Protein AF-A0A837HW39-F1 (afdb_monomer_lite)

Secondary structure (DSSP, 8-state):
-----THHHHHHHHHHHHHHHHHHHHHHHHHHHHTT---------EEEEEEEES--EEEETTEEEEESSEEEEEEPSEEEEEEEEETTEEEEEEEEE-TTSEEEEEEE--SSGGG-EEEEEE--TT--S-----SSTT--EEETTEEEE-PPP--HHHHHHHHHHHHHHHHTTS--

Structure (mmCIF, N/CA/C/O backbone):
data_AF-A0A837HW39-F1
#
_entry.id   AF-A0A837HW39-F1
#
loop_
_atom_site.group_PDB
_atom_site.id
_atom_site.type_symbol
_atom_site.label_atom_id
_atom_site.label_alt_id
_atom_site.label_comp_id
_atom_site.label_asym_id
_atom_site.label_entity_id
_atom_site.label_seq_id
_atom_site.pdbx_PDB_ins_code
_atom_site.Cartn_x
_atom_site.Cartn_y
_atom_site.Cartn_z
_atom_site.occupancy
_atom_site.B_iso_or_equiv
_atom_site.auth_seq_id
_atom_site.auth_comp_id
_atom_site.auth_asym_id
_atom_site.auth_atom_id
_atom_site.pdbx_PDB_model_num
ATOM 1 N N . MET A 1 1 ? -41.080 11.885 89.107 1.00 46.69 1 MET A N 1
ATOM 2 C CA . MET A 1 1 ? -41.143 12.396 87.718 1.00 46.69 1 MET A CA 1
ATOM 3 C C . MET A 1 1 ? -39.753 12.302 87.097 1.00 46.69 1 MET A C 1
ATOM 5 O O . MET A 1 1 ? -38.863 12.942 87.641 1.00 46.69 1 MET A O 1
ATOM 9 N N . PRO A 1 2 ? -39.506 11.510 86.036 1.00 55.28 2 PRO A N 1
ATOM 10 C CA . PRO A 1 2 ? -38.201 11.504 85.386 1.00 55.28 2 PRO A CA 1
ATOM 11 C C . PRO A 1 2 ? -38.167 12.508 84.225 1.00 55.28 2 PRO A C 1
ATOM 13 O O . PRO A 1 2 ? -39.013 12.494 83.332 1.00 55.28 2 PRO A O 1
ATOM 16 N N . HIS A 1 3 ? -37.167 13.385 84.254 1.00 55.66 3 HIS A N 1
ATOM 17 C CA . HIS A 1 3 ? -36.914 14.413 83.251 1.00 55.66 3 HIS A CA 1
ATOM 18 C C . HIS A 1 3 ? -36.130 13.789 82.082 1.00 55.66 3 HIS A C 1
ATOM 20 O O . HIS A 1 3 ? -34.946 13.480 82.215 1.00 55.66 3 HIS A O 1
ATOM 26 N N . ARG A 1 4 ? -36.786 13.546 80.938 1.00 57.34 4 ARG A N 1
ATOM 27 C CA . ARG A 1 4 ? -36.148 12.937 79.756 1.00 57.34 4 ARG A CA 1
ATOM 28 C C . ARG A 1 4 ? -35.450 14.024 78.934 1.00 57.34 4 ARG A C 1
ATOM 30 O O . ARG A 1 4 ? -36.079 14.966 78.462 1.00 57.34 4 ARG A O 1
ATOM 37 N N . THR A 1 5 ? -34.131 13.915 78.839 1.00 57.00 5 THR A N 1
ATOM 38 C CA . THR A 1 5 ? -33.213 14.950 78.357 1.00 57.00 5 THR A CA 1
ATOM 39 C C . THR A 1 5 ? -33.240 15.111 76.831 1.00 57.00 5 THR A C 1
ATOM 41 O O . THR A 1 5 ? -33.385 14.163 76.063 1.00 57.00 5 THR A O 1
ATOM 44 N N . THR A 1 6 ? -33.068 16.353 76.380 1.00 58.19 6 THR A N 1
ATOM 45 C CA . THR A 1 6 ? -33.101 16.838 74.987 1.00 58.19 6 THR A CA 1
ATOM 46 C C . THR A 1 6 ? -31.955 16.334 74.090 1.00 58.19 6 THR A C 1
ATOM 48 O O . THR A 1 6 ? -31.922 16.641 72.897 1.00 58.19 6 THR A O 1
ATOM 51 N N . ASN A 1 7 ? -31.030 15.532 74.626 1.00 59.78 7 ASN A N 1
ATOM 52 C CA . ASN A 1 7 ? -29.806 15.106 73.939 1.00 59.78 7 ASN A CA 1
ATOM 53 C 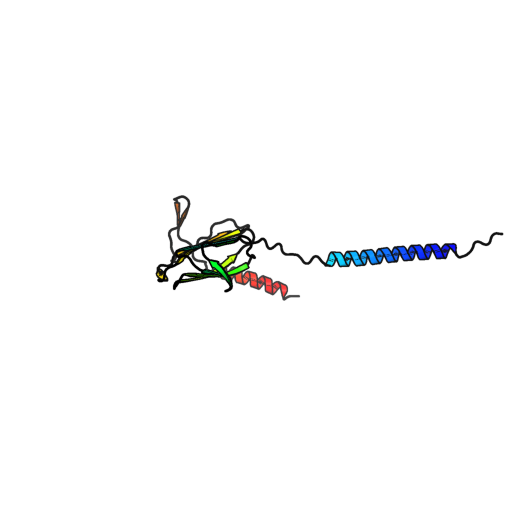C . ASN A 1 7 ? -30.013 13.952 72.939 1.00 59.78 7 ASN A C 1
ATOM 55 O O . ASN A 1 7 ? -29.308 13.893 71.930 1.00 59.78 7 ASN A O 1
ATOM 59 N N . ASP A 1 8 ? -31.022 13.100 73.142 1.00 58.38 8 ASP A N 1
ATOM 60 C CA . ASP A 1 8 ? -31.256 11.905 72.309 1.00 58.38 8 ASP A CA 1
ATOM 61 C C . ASP A 1 8 ? -31.679 12.251 70.865 1.00 58.38 8 ASP A C 1
ATOM 63 O O . ASP A 1 8 ? -31.252 11.639 69.882 1.00 58.38 8 ASP A O 1
ATOM 67 N N . LYS A 1 9 ? -32.466 13.323 70.695 1.00 56.50 9 LYS A N 1
ATOM 68 C CA . LYS A 1 9 ? -32.914 13.773 69.366 1.00 56.50 9 LYS A CA 1
ATOM 69 C C . LYS A 1 9 ? -31.771 14.387 68.548 1.00 56.50 9 LYS A C 1
ATOM 71 O O . LYS A 1 9 ? -31.746 14.244 67.331 1.00 56.50 9 LYS A O 1
ATOM 76 N N . ARG A 1 10 ? -30.794 15.034 69.197 1.00 57.66 10 ARG A N 1
ATOM 77 C CA . ARG A 1 10 ? -29.674 15.718 68.522 1.00 57.66 10 ARG A CA 1
ATOM 78 C C . ARG A 1 10 ? -28.645 14.738 67.947 1.00 57.66 10 ARG A C 1
ATOM 80 O O . ARG A 1 10 ? -28.062 15.020 66.898 1.00 57.66 10 ARG A O 1
ATOM 87 N N . LEU A 1 11 ? -28.446 13.591 68.601 1.00 60.75 11 LEU A N 1
ATOM 88 C CA . LEU A 1 11 ? -27.532 12.532 68.150 1.00 60.75 11 LEU A CA 1
ATOM 89 C C . LEU A 1 11 ? -28.043 11.836 66.878 1.00 60.75 11 LEU A C 1
ATOM 91 O O . LEU A 1 11 ? -27.278 11.625 65.935 1.00 60.75 11 LEU A O 1
ATOM 95 N N . THR A 1 12 ? -29.348 11.568 66.791 1.00 59.25 12 THR A N 1
ATOM 96 C CA . THR A 1 12 ? -29.941 10.904 65.616 1.00 59.25 12 THR A CA 1
ATOM 97 C C . THR A 1 12 ? -30.005 11.810 64.379 1.00 59.25 12 THR A C 1
ATOM 99 O O . THR A 1 12 ? -29.785 11.334 63.264 1.00 59.25 12 THR A O 1
ATOM 102 N N . THR A 1 13 ? -30.219 13.121 64.545 1.00 66.50 13 THR A N 1
ATOM 103 C CA . THR A 1 13 ? -30.222 14.094 63.433 1.00 66.50 13 THR A CA 1
ATOM 104 C C . THR A 1 13 ? -28.834 14.268 62.813 1.00 66.50 13 THR A C 1
ATOM 106 O O . THR A 1 13 ? -28.709 14.285 61.589 1.00 66.50 13 THR A O 1
ATOM 109 N N . LYS A 1 14 ? -27.771 14.313 63.634 1.00 71.50 14 LYS A N 1
ATOM 110 C CA . LYS A 1 14 ? -26.383 14.364 63.139 1.00 71.50 14 LYS A CA 1
ATOM 111 C C . LYS A 1 14 ? -25.992 13.092 62.380 1.00 71.50 14 LYS A C 1
ATOM 113 O O . LYS A 1 14 ? -25.364 13.185 61.330 1.00 71.50 14 LYS A O 1
ATOM 118 N N . ALA A 1 15 ? -26.410 11.920 62.861 1.00 72.69 15 ALA A N 1
ATOM 119 C CA . ALA A 1 15 ? -26.146 10.649 62.186 1.00 72.69 15 ALA A CA 1
ATOM 120 C C . ALA A 1 15 ? -26.881 10.527 60.836 1.00 72.69 15 ALA A C 1
ATOM 122 O O . ALA A 1 15 ? -26.318 10.004 59.874 1.00 72.69 15 ALA A O 1
ATOM 123 N N . LYS A 1 16 ? -28.116 11.039 60.730 1.00 75.19 16 LYS A N 1
ATOM 124 C CA . LYS A 1 16 ? -28.863 11.096 59.458 1.00 75.19 16 LYS A CA 1
ATOM 125 C C . LYS A 1 16 ? -28.224 12.066 58.458 1.00 75.19 16 LYS A C 1
ATOM 127 O O . LYS A 1 16 ? -28.101 11.725 57.285 1.00 75.19 16 LYS A O 1
ATOM 132 N N . PHE A 1 17 ? -27.761 13.224 58.927 1.00 81.88 17 PHE A N 1
ATOM 133 C CA . PHE A 1 17 ? -27.061 14.210 58.099 1.00 81.88 17 PHE A CA 1
ATOM 134 C C . PHE A 1 17 ? -25.717 13.682 57.573 1.00 81.88 17 PHE A C 1
ATOM 136 O O . PHE A 1 17 ? -25.421 13.820 56.390 1.00 81.88 17 PHE A O 1
ATOM 143 N N . LEU A 1 18 ? -24.943 12.995 58.421 1.00 82.00 18 LEU A N 1
ATOM 144 C CA . LEU A 1 18 ? -23.660 12.402 58.036 1.00 82.00 18 LEU A CA 1
ATOM 145 C C . LEU A 1 18 ? -23.820 11.303 56.972 1.00 82.00 18 LEU A C 1
ATOM 147 O O . LEU A 1 18 ? -23.026 11.234 56.039 1.00 82.00 18 LEU A O 1
ATOM 151 N N . LYS A 1 19 ? -24.876 10.484 57.070 1.00 82.44 19 LYS A N 1
ATOM 152 C CA . LYS A 1 19 ? -25.209 9.477 56.048 1.00 82.44 19 LYS A CA 1
ATOM 153 C C . LYS A 1 19 ? -25.602 10.116 54.716 1.00 82.44 19 LYS A C 1
ATOM 155 O O . LYS A 1 19 ? -25.171 9.642 53.673 1.00 82.44 19 LYS A O 1
ATOM 160 N N . TYR A 1 20 ? -26.384 11.195 54.746 1.00 85.94 20 TYR A N 1
ATOM 161 C CA . TYR A 1 20 ? -26.786 11.906 53.530 1.00 85.94 20 TYR A CA 1
ATOM 162 C C . TYR A 1 20 ? -25.583 12.559 52.837 1.00 85.94 20 TYR A C 1
ATOM 164 O O . TYR A 1 20 ? -25.432 12.445 51.625 1.00 85.94 20 TYR A O 1
ATOM 172 N N . LEU A 1 21 ? -24.674 13.154 53.614 1.00 84.94 21 LEU A N 1
ATOM 173 C CA . LEU A 1 21 ? -23.430 13.728 53.102 1.00 84.94 21 LEU A CA 1
ATOM 174 C C . LEU A 1 21 ? -22.542 12.666 52.427 1.00 84.94 21 LEU A C 1
ATOM 176 O O . LEU A 1 21 ? -22.000 12.923 51.358 1.00 84.94 21 LEU A O 1
ATOM 180 N N . LEU A 1 22 ? -22.457 11.463 53.006 1.00 85.69 22 LEU A N 1
ATOM 181 C CA . LEU A 1 22 ? -21.737 10.313 52.438 1.00 85.69 22 LEU A CA 1
ATOM 182 C C . LEU A 1 22 ? -22.369 9.782 51.140 1.00 85.69 22 LEU A C 1
ATOM 184 O O . LEU A 1 22 ? -21.657 9.389 50.220 1.00 85.69 22 LEU A O 1
ATOM 188 N N . LEU A 1 23 ? -23.701 9.783 51.045 1.00 84.81 23 LEU A N 1
ATOM 189 C CA . LEU A 1 23 ? -24.418 9.359 49.838 1.00 84.81 23 LEU A CA 1
ATOM 190 C C . LEU A 1 23 ? -24.250 10.364 48.692 1.00 84.81 23 LEU A C 1
ATOM 192 O O . LEU A 1 23 ? -24.046 9.961 47.548 1.00 84.81 23 LEU A O 1
ATOM 196 N N . VAL A 1 24 ? -24.275 11.665 48.996 1.00 90.75 24 VAL A N 1
ATOM 197 C CA . VAL A 1 24 ? -24.097 12.729 47.997 1.00 90.75 24 VAL A CA 1
ATOM 198 C C . VAL A 1 24 ? -22.669 12.746 47.452 1.00 90.75 24 VAL A C 1
ATOM 200 O O . VAL A 1 24 ? -22.490 12.842 46.239 1.00 90.75 24 VAL A O 1
ATOM 203 N N . THR A 1 25 ? -21.650 12.595 48.303 1.00 85.69 25 THR A N 1
ATOM 204 C CA . THR A 1 25 ? -20.252 12.528 47.841 1.00 85.69 25 THR A CA 1
ATOM 205 C C . THR A 1 25 ? -19.973 11.263 47.032 1.00 85.69 25 THR A C 1
ATOM 207 O O . THR A 1 25 ? -19.228 11.329 46.058 1.00 85.69 25 THR A O 1
ATOM 210 N N . CYS A 1 26 ? -20.615 10.141 47.375 1.00 85.75 26 CYS A N 1
ATOM 211 C CA . CYS A 1 26 ? -20.555 8.900 46.602 1.00 85.75 26 CYS A CA 1
ATOM 212 C C . CYS A 1 26 ? -21.219 9.040 45.221 1.00 85.75 26 CYS A C 1
ATOM 214 O O . CYS A 1 26 ? -20.672 8.588 44.218 1.00 85.75 26 CYS A O 1
ATOM 216 N N . HIS A 1 27 ? -22.365 9.717 45.133 1.00 83.75 27 HIS A N 1
ATOM 217 C CA . HIS A 1 27 ? -22.977 10.032 43.841 1.00 83.75 27 HIS A CA 1
ATOM 218 C C . HIS A 1 27 ? -22.107 10.967 42.997 1.00 83.75 27 HIS A C 1
ATOM 220 O O . HIS A 1 27 ? -21.934 10.721 41.804 1.00 83.75 27 HIS A O 1
ATOM 226 N N . LEU A 1 28 ? -21.508 11.995 43.605 1.00 83.25 28 LEU A N 1
ATOM 227 C CA . LEU A 1 28 ? -20.642 12.932 42.890 1.00 83.25 28 LEU A CA 1
ATOM 228 C C . LEU A 1 28 ? -19.375 12.246 42.346 1.00 83.25 28 LEU A C 1
ATOM 230 O O . LEU A 1 28 ? -18.971 12.513 41.215 1.00 83.25 28 LEU A O 1
ATOM 234 N N . SER A 1 29 ? -18.777 11.329 43.113 1.00 78.62 29 SER A N 1
ATOM 235 C CA . SER A 1 29 ? -17.600 10.567 42.681 1.00 78.62 29 SER A CA 1
ATOM 236 C C . SER A 1 29 ? -17.927 9.528 41.605 1.00 78.62 29 SER A C 1
ATOM 238 O O . SER A 1 29 ? -17.151 9.371 40.666 1.00 78.62 29 SER A O 1
ATOM 240 N N . ILE A 1 30 ? -19.096 8.883 41.665 1.00 80.56 30 ILE A N 1
ATOM 241 C CA . ILE A 1 30 ? -19.580 7.966 40.620 1.00 80.56 30 ILE A CA 1
ATOM 242 C C . ILE A 1 30 ? -19.787 8.697 39.287 1.00 80.56 30 ILE A C 1
ATOM 244 O O . ILE A 1 30 ? -19.354 8.202 38.247 1.00 80.56 30 ILE A O 1
ATOM 248 N N . VAL A 1 31 ? -20.385 9.892 39.304 1.00 80.25 31 VAL A N 1
ATOM 249 C CA . VAL A 1 31 ? -20.570 10.708 38.090 1.00 80.25 31 VAL A CA 1
ATOM 250 C C . VAL A 1 31 ? -19.221 11.153 37.514 1.00 80.25 31 VAL A C 1
ATOM 252 O O . VAL A 1 31 ? -19.029 11.119 36.299 1.00 80.25 31 VAL A O 1
ATOM 255 N N . PHE A 1 32 ? -18.258 11.501 38.373 1.00 74.56 32 PHE A N 1
ATOM 256 C CA . PHE A 1 32 ? -16.913 11.888 37.945 1.00 74.56 32 PHE A CA 1
ATOM 257 C C . PHE A 1 32 ? -16.132 10.719 37.318 1.00 74.56 32 PHE A C 1
ATOM 259 O O . PHE A 1 32 ? -15.459 10.902 36.306 1.00 74.56 32 PHE A O 1
ATOM 266 N N . LEU A 1 33 ? -16.274 9.504 37.861 1.00 68.81 33 LEU A N 1
ATOM 267 C CA . LEU A 1 33 ? -15.656 8.288 37.318 1.00 68.81 33 LEU A CA 1
ATOM 268 C C . LEU A 1 33 ? -16.290 7.843 35.989 1.00 68.81 33 LEU A C 1
ATOM 270 O O . LEU A 1 33 ? -15.585 7.360 35.104 1.00 68.81 33 LEU A O 1
ATOM 274 N N . LEU A 1 34 ? -17.601 8.035 35.817 1.00 62.81 34 LEU A N 1
ATOM 275 C CA . LEU A 1 34 ? -18.326 7.664 34.593 1.00 62.81 34 LEU A CA 1
ATOM 276 C C . LEU A 1 34 ? -18.155 8.675 33.445 1.00 62.81 34 LEU A C 1
ATOM 278 O O . LEU A 1 34 ? -18.332 8.307 32.285 1.00 62.81 34 LEU A O 1
ATOM 282 N N . SER A 1 35 ? -17.763 9.919 33.739 1.00 68.50 35 SER A N 1
ATOM 283 C CA . SER A 1 35 ? -17.462 10.949 32.728 1.00 68.50 35 SER A CA 1
ATOM 284 C C . SER A 1 35 ? -16.119 10.719 32.001 1.00 68.50 35 SER A C 1
ATOM 286 O O . SER A 1 35 ? -15.816 11.374 31.007 1.00 68.50 35 SER A O 1
ATOM 288 N N . GLY A 1 36 ? -15.299 9.771 32.473 1.00 60.78 36 GLY A N 1
ATOM 289 C CA . GLY A 1 36 ? -13.945 9.512 31.967 1.00 60.78 36 GLY A CA 1
ATOM 290 C C . GLY A 1 36 ? -13.825 8.529 30.796 1.00 60.78 36 GLY A C 1
ATOM 291 O O . GLY A 1 36 ? -12.706 8.240 30.375 1.00 60.78 36 GLY A O 1
ATOM 292 N N . CYS A 1 37 ? -14.922 7.996 30.250 1.00 63.62 37 CYS A N 1
ATOM 293 C CA . CYS A 1 37 ? -14.852 7.076 29.110 1.00 63.62 37 CYS A CA 1
ATOM 294 C C . CYS A 1 37 ? -14.823 7.856 27.788 1.00 63.62 37 CYS A C 1
ATOM 296 O O . CYS A 1 37 ? -15.780 7.860 27.014 1.00 63.62 37 CYS A O 1
ATOM 298 N N . SER A 1 38 ? -13.713 8.545 27.520 1.00 58.47 38 SER A N 1
ATOM 299 C CA . SER A 1 38 ? -13.415 8.983 26.158 1.00 58.47 38 SER A CA 1
ATOM 300 C C . SER A 1 38 ? -13.295 7.732 25.301 1.00 58.47 38 SER A C 1
ATOM 302 O O . SER A 1 38 ? -12.410 6.910 25.527 1.00 58.47 38 SER A O 1
ATOM 304 N N . ALA A 1 39 ? -14.222 7.578 24.357 1.00 59.84 39 ALA A N 1
ATOM 305 C CA . ALA A 1 39 ? -14.282 6.492 23.397 1.00 59.84 39 ALA A CA 1
ATOM 306 C C . ALA A 1 39 ? -12.896 6.219 22.788 1.00 59.84 39 ALA A C 1
ATOM 308 O O . ALA A 1 39 ? -12.463 6.893 21.851 1.00 59.84 39 ALA A O 1
ATOM 309 N N . VAL A 1 40 ? -12.197 5.216 23.323 1.00 60.12 40 VAL A N 1
ATOM 310 C CA . VAL A 1 40 ? -11.036 4.614 22.676 1.00 60.12 40 VAL A CA 1
ATOM 311 C C . VAL A 1 40 ? -11.589 3.939 21.431 1.00 60.12 40 VAL A C 1
ATOM 313 O O . VAL A 1 40 ? -12.125 2.833 21.482 1.00 60.12 40 VAL A O 1
ATOM 316 N N . GLY A 1 41 ? -11.538 4.666 20.315 1.00 58.91 41 GLY A N 1
ATOM 317 C CA . GLY A 1 41 ? -11.813 4.118 19.001 1.00 58.91 41 GLY A CA 1
ATOM 318 C C . GLY A 1 41 ? -10.930 2.893 18.823 1.00 58.91 41 GLY A C 1
ATOM 319 O O . GLY A 1 41 ? -9.703 2.991 18.854 1.00 58.91 41 GLY A O 1
ATOM 320 N N . SER A 1 42 ? -11.563 1.732 18.696 1.00 61.97 42 SER A N 1
ATOM 321 C CA . SER A 1 42 ? -10.924 0.451 18.438 1.00 61.97 42 SER A CA 1
ATOM 322 C C . SER A 1 42 ? -10.338 0.455 17.025 1.00 61.97 42 SER A C 1
ATOM 324 O O . SER A 1 42 ? -10.867 -0.160 16.101 1.00 61.97 42 SER A O 1
ATOM 326 N N . ASN A 1 43 ? -9.234 1.182 16.842 1.00 71.69 43 ASN A N 1
ATOM 327 C CA . ASN A 1 43 ? -8.439 1.132 15.627 1.00 71.69 43 ASN A CA 1
ATOM 328 C C . ASN A 1 43 ? -7.783 -0.243 15.572 1.00 71.69 43 ASN A C 1
ATOM 330 O O . ASN A 1 43 ? -6.717 -0.470 16.145 1.00 71.69 43 ASN A O 1
ATOM 334 N N . LYS A 1 44 ? -8.467 -1.181 14.913 1.00 86.94 44 LYS A N 1
ATOM 335 C CA . LYS A 1 44 ? -7.879 -2.467 14.555 1.00 86.94 44 LYS A CA 1
ATOM 336 C C . LYS A 1 44 ? -6.623 -2.184 13.729 1.00 86.94 44 LYS A C 1
ATOM 338 O O . LYS A 1 44 ? -6.696 -1.357 12.814 1.00 86.94 44 LYS A O 1
ATOM 343 N N . PRO A 1 45 ? -5.493 -2.834 14.030 1.00 91.81 45 PRO A N 1
ATOM 344 C CA . PRO A 1 45 ? -4.299 -2.648 13.230 1.00 91.81 45 PRO A CA 1
ATOM 345 C C . PRO A 1 45 ? -4.551 -3.152 11.802 1.00 91.81 45 PRO A C 1
ATOM 347 O O . PRO A 1 45 ? -5.405 -4.012 11.566 1.00 91.81 45 PRO A O 1
ATOM 350 N N . ALA A 1 46 ? -3.866 -2.554 10.842 1.00 94.12 46 ALA A N 1
ATOM 351 C CA . ALA A 1 46 ? -3.902 -2.909 9.435 1.00 94.12 46 ALA A CA 1
ATOM 352 C C . ALA A 1 46 ? -2.609 -3.635 9.062 1.00 94.12 46 ALA A C 1
ATOM 354 O O . ALA A 1 46 ? -1.535 -3.313 9.580 1.00 94.12 46 ALA A O 1
ATOM 355 N N . ALA A 1 47 ? -2.722 -4.588 8.139 1.00 95.00 47 ALA A N 1
ATOM 356 C CA . ALA A 1 47 ? -1.575 -5.310 7.625 1.00 95.00 47 ALA A CA 1
ATOM 357 C C . ALA A 1 47 ? -1.141 -4.760 6.266 1.00 95.00 47 ALA A C 1
ATOM 359 O O . ALA A 1 47 ? -1.970 -4.480 5.396 1.00 95.00 47 ALA A O 1
ATOM 360 N N . LEU A 1 48 ? 0.168 -4.623 6.085 1.00 96.88 48 LEU A N 1
ATOM 361 C CA . LEU A 1 48 ? 0.802 -4.208 4.844 1.00 96.88 48 LEU A CA 1
ATOM 362 C C . LEU A 1 48 ? 1.871 -5.227 4.472 1.00 96.88 48 LEU A C 1
ATOM 364 O O . LEU A 1 48 ? 2.789 -5.498 5.248 1.00 96.88 48 LEU A O 1
ATOM 368 N N . GLN A 1 49 ? 1.765 -5.737 3.254 1.00 97.25 49 GLN A N 1
ATOM 369 C CA . GLN A 1 49 ? 2.781 -6.555 2.619 1.00 97.25 49 GLN A CA 1
ATOM 370 C C . GLN A 1 49 ? 3.288 -5.830 1.380 1.00 97.25 49 GLN A C 1
ATOM 372 O O . GLN A 1 49 ? 2.496 -5.432 0.525 1.00 97.25 49 GLN A O 1
ATOM 377 N N . VAL A 1 50 ? 4.604 -5.663 1.282 1.00 97.69 50 VAL A N 1
ATOM 378 C CA . VAL A 1 50 ? 5.247 -5.030 0.130 1.00 97.69 50 VAL A CA 1
ATOM 379 C C . VAL A 1 50 ? 6.320 -5.955 -0.417 1.00 97.69 50 VAL A C 1
ATOM 381 O O . VAL A 1 50 ? 7.273 -6.306 0.283 1.00 97.69 50 VAL A O 1
ATOM 384 N N . THR A 1 51 ? 6.182 -6.318 -1.683 1.00 97.62 51 THR A N 1
ATOM 385 C CA . THR A 1 51 ? 7.179 -7.074 -2.438 1.00 97.62 51 THR A CA 1
ATOM 386 C C . THR A 1 51 ? 7.615 -6.258 -3.639 1.00 97.62 51 THR A C 1
ATOM 388 O O . THR A 1 51 ? 6.796 -5.609 -4.292 1.00 97.62 51 THR A O 1
ATOM 391 N N . SER A 1 52 ? 8.910 -6.284 -3.939 1.00 97.06 52 SER A N 1
ATOM 392 C CA . SER A 1 52 ? 9.396 -5.733 -5.192 1.00 97.06 52 SER A CA 1
ATOM 393 C C . SER A 1 52 ? 10.565 -6.504 -5.764 1.00 97.06 52 SER A C 1
ATOM 395 O O . SER A 1 52 ? 11.287 -7.194 -5.042 1.00 97.06 52 SER A O 1
ATOM 397 N N . VAL A 1 53 ? 10.745 -6.345 -7.070 1.00 95.50 53 VAL A N 1
ATOM 398 C CA . VAL A 1 53 ? 11.922 -6.796 -7.807 1.00 95.50 53 VAL A CA 1
ATOM 399 C C . VAL A 1 53 ? 12.445 -5.599 -8.603 1.00 95.50 53 VAL A C 1
ATOM 401 O O . VAL A 1 53 ? 11.674 -5.053 -9.391 1.00 95.50 53 VAL A O 1
ATOM 404 N N . PRO A 1 54 ? 13.704 -5.155 -8.420 1.00 95.44 54 PRO A N 1
ATOM 405 C CA . PRO A 1 54 ? 14.697 -5.599 -7.431 1.00 95.44 54 PRO A CA 1
ATOM 406 C C . PRO A 1 54 ? 14.348 -5.202 -5.978 1.00 95.44 54 PRO A C 1
ATOM 408 O O . PRO A 1 54 ? 13.310 -4.588 -5.712 1.00 95.44 54 PRO A O 1
ATOM 411 N N . GLU A 1 55 ? 15.224 -5.567 -5.033 1.00 96.06 55 GLU A N 1
ATOM 412 C CA . GLU A 1 55 ? 15.111 -5.177 -3.621 1.00 96.06 55 GLU A CA 1
ATOM 413 C C . GLU A 1 55 ? 15.057 -3.646 -3.484 1.00 96.06 55 GLU A C 1
ATOM 415 O O . GLU A 1 55 ? 15.901 -2.927 -4.025 1.00 96.06 55 GLU A O 1
ATOM 420 N N . ALA A 1 56 ? 14.062 -3.143 -2.758 1.00 97.06 56 ALA A N 1
ATOM 421 C CA . ALA A 1 56 ? 13.782 -1.726 -2.620 1.00 97.06 56 ALA A CA 1
ATOM 422 C C . ALA A 1 56 ? 13.643 -1.305 -1.156 1.00 97.06 56 ALA A C 1
ATOM 424 O O . ALA A 1 56 ? 13.163 -2.059 -0.310 1.00 97.06 56 ALA A O 1
ATOM 425 N N . SER A 1 57 ? 13.986 -0.053 -0.872 1.00 97.62 57 SER A N 1
ATOM 426 C CA . SER A 1 57 ? 13.689 0.609 0.397 1.00 97.62 57 SER A CA 1
ATOM 427 C C . SER A 1 57 ? 12.263 1.157 0.394 1.00 97.62 57 SER A C 1
ATOM 429 O O . SER A 1 57 ? 11.809 1.740 -0.597 1.00 97.62 57 SER A O 1
ATOM 431 N N . ILE A 1 58 ? 11.565 1.006 1.517 1.00 97.69 58 ILE A N 1
ATOM 432 C CA . ILE A 1 58 ? 10.157 1.368 1.675 1.00 97.69 58 ILE A CA 1
ATOM 433 C C . ILE A 1 58 ? 10.029 2.529 2.655 1.00 97.69 58 ILE A C 1
ATOM 435 O O . ILE A 1 58 ? 10.578 2.517 3.763 1.00 97.69 58 ILE A O 1
ATOM 439 N N . PHE A 1 59 ? 9.239 3.515 2.252 1.00 97.62 59 PHE A N 1
ATOM 440 C CA . PHE A 1 59 ? 8.919 4.700 3.023 1.00 97.62 59 PHE A CA 1
ATOM 441 C C . PHE A 1 59 ? 7.403 4.856 3.118 1.00 97.62 59 PHE A C 1
ATOM 443 O O . PHE A 1 59 ? 6.697 4.739 2.117 1.00 97.62 59 PHE A O 1
ATOM 450 N N . LEU A 1 60 ? 6.914 5.159 4.315 1.00 96.75 60 LEU A N 1
ATOM 451 C CA . LEU A 1 60 ? 5.509 5.435 4.593 1.00 96.75 60 LEU A CA 1
ATOM 452 C C . LEU A 1 60 ? 5.410 6.848 5.172 1.00 96.75 60 LEU A C 1
ATOM 454 O O . LEU A 1 60 ? 6.048 7.135 6.184 1.00 96.75 60 LEU A O 1
ATOM 458 N N . ASP A 1 61 ? 4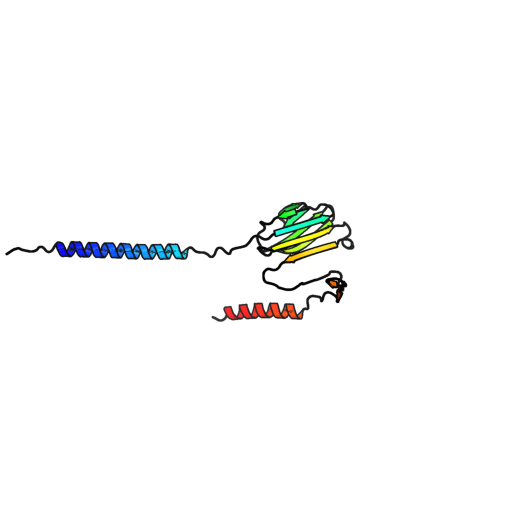.693 7.746 4.495 1.00 95.94 61 ASP A N 1
ATOM 459 C CA . ASP A 1 61 ? 4.641 9.185 4.815 1.00 95.94 61 ASP A CA 1
ATOM 460 C C . ASP A 1 61 ? 6.035 9.825 4.951 1.00 95.94 61 ASP A C 1
ATOM 462 O O . ASP A 1 61 ? 6.299 10.661 5.814 1.00 95.94 61 ASP A O 1
ATOM 466 N N . GLY A 1 62 ? 6.976 9.382 4.114 1.00 95.56 62 GLY A N 1
ATOM 467 C CA . GLY A 1 62 ? 8.369 9.837 4.143 1.00 95.56 62 GLY A CA 1
ATOM 468 C C . GLY A 1 62 ? 9.240 9.197 5.232 1.00 95.56 62 GLY A C 1
ATOM 469 O O . GLY A 1 62 ? 10.457 9.372 5.200 1.00 95.56 62 GLY A O 1
ATOM 470 N N . LYS A 1 63 ? 8.678 8.403 6.152 1.00 96.56 63 LYS A N 1
ATOM 471 C CA . LYS A 1 63 ? 9.448 7.648 7.150 1.00 96.56 63 LYS A CA 1
ATOM 472 C C . LYS A 1 63 ? 9.909 6.311 6.576 1.00 96.56 63 LYS A C 1
ATOM 474 O O . LYS A 1 63 ? 9.087 5.522 6.126 1.00 96.56 63 LYS A O 1
ATOM 479 N N . HIS A 1 64 ? 11.205 6.021 6.650 1.00 96.75 64 HIS A N 1
ATOM 480 C CA . HIS A 1 64 ? 11.742 4.708 6.285 1.00 96.75 64 HIS A CA 1
ATOM 481 C C . HIS A 1 64 ? 11.235 3.626 7.251 1.00 96.75 64 HIS A C 1
ATOM 483 O O . HIS A 1 64 ? 11.412 3.756 8.466 1.00 96.75 64 HIS A O 1
ATOM 489 N N . ILE A 1 65 ? 10.606 2.574 6.718 1.00 96.62 65 ILE A N 1
ATOM 490 C CA . ILE A 1 65 ? 10.038 1.473 7.518 1.00 96.62 65 ILE A CA 1
ATOM 491 C C . ILE A 1 65 ? 10.784 0.146 7.344 1.00 96.62 65 ILE A C 1
ATOM 493 O O . ILE A 1 65 ? 10.680 -0.717 8.211 1.00 96.62 65 ILE A O 1
ATOM 497 N N . GLY A 1 66 ? 11.546 -0.023 6.259 1.00 96.44 66 GLY A N 1
ATOM 498 C CA . GLY A 1 66 ? 12.269 -1.261 5.973 1.00 96.44 66 GLY A CA 1
ATOM 499 C C . GLY A 1 66 ? 12.592 -1.429 4.492 1.00 96.44 66 GLY A C 1
ATOM 500 O O . GLY A 1 66 ? 12.484 -0.482 3.714 1.00 96.44 66 GLY A O 1
ATOM 501 N N . LYS A 1 67 ? 12.968 -2.649 4.107 1.00 96.94 67 LYS A N 1
ATOM 502 C CA . LYS A 1 67 ? 13.233 -3.047 2.719 1.00 96.94 67 LYS A CA 1
ATOM 503 C C . LYS A 1 67 ? 12.314 -4.190 2.299 1.00 96.94 67 LYS A C 1
ATOM 505 O O . LYS A 1 67 ? 11.807 -4.910 3.154 1.00 96.94 67 LYS A O 1
ATOM 510 N N . THR A 1 68 ? 12.083 -4.343 1.001 1.00 96.31 68 THR A N 1
ATOM 511 C CA . THR A 1 68 ? 11.322 -5.468 0.444 1.00 96.31 68 THR A CA 1
ATOM 512 C C . THR A 1 68 ? 12.142 -6.761 0.482 1.00 96.31 68 THR A C 1
ATOM 514 O O . THR A 1 68 ? 13.329 -6.693 0.191 1.00 96.31 68 THR A O 1
ATOM 517 N N . PRO A 1 69 ? 11.539 -7.938 0.698 1.00 97.12 69 PRO A N 1
ATOM 518 C CA . PRO A 1 69 ? 10.148 -8.155 1.085 1.00 97.12 69 PRO A CA 1
ATOM 519 C C . PRO A 1 69 ? 9.864 -7.642 2.502 1.00 97.12 69 PRO A C 1
ATOM 521 O O . PRO A 1 69 ? 10.608 -7.926 3.435 1.00 97.12 69 PRO A O 1
ATOM 524 N N . PHE A 1 70 ? 8.764 -6.911 2.665 1.00 97.31 70 PHE A N 1
ATOM 525 C CA . PHE A 1 70 ? 8.341 -6.347 3.945 1.00 97.31 70 PHE A CA 1
ATOM 526 C C . PHE A 1 70 ? 6.940 -6.823 4.301 1.00 97.31 70 PHE A C 1
ATOM 528 O O . PHE A 1 70 ? 6.046 -6.842 3.454 1.00 97.31 70 PHE A O 1
ATOM 535 N N . PHE A 1 71 ? 6.742 -7.150 5.573 1.00 97.00 71 PHE A N 1
ATOM 536 C CA . PHE A 1 71 ? 5.447 -7.505 6.130 1.00 97.00 71 PHE A CA 1
ATOM 537 C C . PHE A 1 71 ? 5.307 -6.908 7.531 1.00 97.00 71 PHE A C 1
ATOM 539 O O . PHE A 1 71 ? 6.206 -7.041 8.362 1.00 97.00 71 PHE A O 1
ATOM 546 N N . SER A 1 72 ? 4.174 -6.264 7.799 1.00 96.12 72 SER A N 1
ATOM 547 C CA . SER A 1 72 ? 3.803 -5.815 9.141 1.00 96.12 72 SER A CA 1
ATOM 548 C C . SER A 1 72 ? 2.290 -5.821 9.297 1.00 96.12 72 SER A C 1
ATOM 550 O O . SER A 1 72 ? 1.581 -5.310 8.435 1.00 96.12 72 SER A O 1
ATOM 552 N N . ASP A 1 73 ? 1.802 -6.365 10.407 1.00 94.81 73 ASP A N 1
ATOM 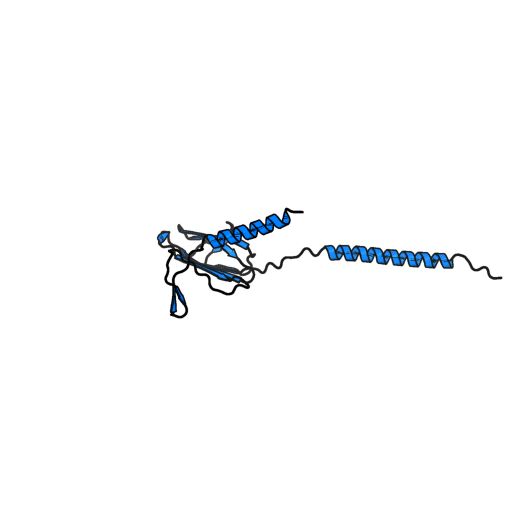553 C CA . ASP A 1 73 ? 0.386 -6.454 10.774 1.00 94.81 73 ASP A CA 1
ATOM 554 C C . ASP A 1 73 ? -0.024 -5.459 11.872 1.00 94.81 73 ASP A C 1
ATOM 556 O O . ASP A 1 73 ? -1.176 -5.461 12.298 1.00 94.81 73 ASP A O 1
ATOM 560 N N . GLN A 1 74 ? 0.898 -4.596 12.314 1.00 93.62 74 GLN A N 1
ATOM 561 C CA . GLN A 1 74 ? 0.702 -3.637 13.413 1.00 93.62 74 GLN A CA 1
ATOM 562 C C . GLN A 1 74 ? 0.676 -2.176 12.944 1.00 93.62 74 GLN A C 1
ATOM 564 O O . GLN A 1 74 ? 0.900 -1.253 13.734 1.00 93.62 74 GLN A O 1
ATOM 569 N N . ILE A 1 75 ? 0.417 -1.932 11.658 1.00 94.19 75 ILE A N 1
ATOM 570 C CA . ILE A 1 75 ? 0.350 -0.567 11.132 1.00 94.19 75 ILE A CA 1
ATOM 571 C C . ILE A 1 75 ? -0.987 0.054 11.535 1.00 94.19 75 ILE A C 1
ATOM 573 O O . ILE A 1 75 ? -2.030 -0.599 11.540 1.00 94.19 75 ILE A O 1
ATOM 577 N N . LYS A 1 76 ? -0.982 1.338 11.899 1.00 93.38 76 LYS A N 1
ATOM 578 C CA . LYS A 1 76 ? -2.232 2.054 12.172 1.00 93.38 76 LYS A CA 1
ATOM 579 C C . LYS A 1 76 ? -3.051 2.145 10.883 1.00 93.38 76 LYS A C 1
ATOM 581 O O . LYS A 1 76 ? -2.508 2.391 9.814 1.00 93.38 76 LYS A O 1
ATOM 586 N N . SER A 1 77 ? -4.361 1.950 10.975 1.00 93.19 77 SER A N 1
ATOM 587 C CA . SER A 1 77 ? -5.255 2.176 9.840 1.00 93.19 77 SER A CA 1
ATOM 588 C C . SER A 1 77 ? -5.294 3.662 9.477 1.00 93.19 77 SER A C 1
ATOM 590 O O . SER A 1 77 ? -5.391 4.506 10.372 1.00 93.19 77 SER A O 1
ATOM 592 N N . GLY A 1 78 ? -5.266 3.987 8.188 1.00 92.44 78 GLY A N 1
ATOM 593 C CA . GLY A 1 78 ? -5.210 5.367 7.714 1.00 92.44 78 GLY A CA 1
ATOM 594 C C . GLY A 1 78 ? -4.860 5.481 6.234 1.00 92.44 78 GLY A C 1
ATOM 595 O O . GLY A 1 78 ? -4.648 4.482 5.550 1.00 92.44 78 GLY A O 1
ATOM 596 N N . GLU A 1 79 ? -4.817 6.712 5.737 1.00 94.81 79 GLU A N 1
ATOM 597 C CA . GLU A 1 79 ? -4.280 7.016 4.410 1.00 94.81 79 GLU A CA 1
ATOM 598 C C . GLU A 1 79 ? -2.783 7.286 4.537 1.00 94.81 79 GLU A C 1
ATOM 600 O O . GLU A 1 79 ? -2.383 8.071 5.394 1.00 94.81 79 GLU A O 1
ATOM 605 N N . TYR A 1 80 ? -1.984 6.664 3.673 1.00 96.44 80 TYR A N 1
ATOM 606 C CA . TYR A 1 80 ? -0.532 6.786 3.686 1.00 96.44 80 TYR A CA 1
ATOM 607 C C . TYR A 1 80 ? 0.005 7.052 2.285 1.00 96.44 80 TYR A C 1
ATOM 609 O O . TYR A 1 80 ? -0.493 6.507 1.294 1.00 96.44 80 TYR A O 1
ATOM 617 N N . LEU A 1 81 ? 1.060 7.856 2.206 1.00 97.69 81 LEU A N 1
ATOM 618 C CA . LEU A 1 81 ? 1.881 7.981 1.013 1.00 97.69 81 LEU A CA 1
ATOM 619 C C . LEU A 1 81 ? 2.969 6.903 1.054 1.00 97.69 81 LEU A C 1
ATOM 621 O O . LEU A 1 81 ? 3.956 7.024 1.786 1.00 97.69 81 LEU A O 1
ATOM 625 N N . LEU A 1 82 ? 2.778 5.842 0.276 1.00 97.56 82 LEU A N 1
ATOM 626 C CA . LEU A 1 82 ? 3.756 4.778 0.112 1.00 97.56 82 LEU A CA 1
ATOM 627 C C . LEU A 1 82 ? 4.763 5.183 -0.963 1.00 97.56 82 LEU A C 1
ATOM 629 O O . LEU A 1 82 ? 4.391 5.477 -2.098 1.00 97.56 82 LEU A O 1
ATOM 633 N N . LYS A 1 83 ? 6.048 5.150 -0.619 1.00 97.62 83 LYS A N 1
ATOM 634 C CA . LYS A 1 83 ? 7.151 5.320 -1.563 1.00 97.62 83 LYS A CA 1
ATOM 635 C C . LYS A 1 83 ? 8.066 4.105 -1.501 1.00 97.62 83 LYS A C 1
ATOM 637 O O . LYS A 1 83 ? 8.567 3.752 -0.439 1.00 97.62 83 LYS A O 1
ATOM 642 N N . ILE A 1 84 ? 8.308 3.493 -2.652 1.00 97.12 84 ILE A N 1
ATOM 643 C CA . ILE A 1 84 ? 9.213 2.356 -2.829 1.00 97.12 84 ILE A CA 1
ATOM 644 C C . ILE A 1 84 ? 10.346 2.829 -3.738 1.00 97.12 84 ILE A C 1
ATOM 646 O O . ILE A 1 84 ? 10.091 3.432 -4.779 1.00 97.12 84 ILE A O 1
ATOM 650 N N . THR A 1 85 ? 11.599 2.652 -3.327 1.00 96.12 85 THR A N 1
ATOM 651 C CA . THR A 1 85 ? 12.772 3.148 -4.070 1.00 96.12 85 THR A CA 1
ATOM 652 C C . THR A 1 85 ? 13.829 2.059 -4.177 1.00 96.12 85 THR A C 1
ATOM 654 O O . THR A 1 85 ? 14.275 1.546 -3.153 1.00 96.12 85 THR A O 1
ATOM 657 N N . ALA A 1 86 ? 14.249 1.737 -5.398 1.00 95.38 86 ALA A N 1
ATOM 658 C CA . ALA A 1 86 ? 15.310 0.777 -5.685 1.00 95.38 86 ALA A CA 1
ATOM 659 C C . ALA A 1 86 ? 16.321 1.396 -6.653 1.00 95.38 86 ALA A C 1
ATOM 661 O O . ALA A 1 86 ? 15.982 1.665 -7.803 1.00 95.38 86 ALA A O 1
ATOM 662 N N . SER A 1 87 ? 17.558 1.610 -6.201 1.00 89.88 87 SER A N 1
ATOM 663 C CA . SER A 1 87 ? 18.620 2.250 -6.993 1.00 89.88 87 SER A CA 1
ATOM 664 C C . SER A 1 87 ? 18.144 3.563 -7.645 1.00 89.88 87 SER A C 1
ATOM 666 O O . SER A 1 87 ? 17.901 4.534 -6.933 1.00 89.88 87 SER A O 1
ATOM 668 N N . GLU A 1 88 ? 17.970 3.592 -8.972 1.00 90.00 88 GLU A N 1
ATOM 669 C CA . GLU A 1 88 ? 17.495 4.756 -9.740 1.00 90.00 88 GLU A CA 1
ATOM 670 C C . GLU A 1 88 ? 15.974 4.757 -9.993 1.00 90.00 88 GLU A C 1
ATOM 672 O O . GLU A 1 88 ? 15.419 5.743 -10.478 1.00 90.00 88 GLU A O 1
ATOM 677 N N . ALA A 1 89 ? 15.274 3.670 -9.663 1.00 94.00 89 ALA A N 1
ATOM 678 C CA . ALA A 1 89 ? 13.835 3.539 -9.842 1.00 94.00 89 ALA A CA 1
ATOM 679 C C . ALA A 1 89 ? 13.077 3.946 -8.571 1.00 94.00 89 ALA A C 1
ATOM 681 O O . ALA A 1 89 ? 13.445 3.586 -7.448 1.00 94.00 89 ALA A O 1
ATOM 682 N N . SER A 1 90 ? 11.965 4.662 -8.739 1.00 94.19 90 SER A N 1
ATOM 683 C CA . SER A 1 90 ? 11.065 4.985 -7.633 1.00 94.19 90 SER A CA 1
ATOM 684 C C . SER A 1 90 ? 9.604 4.881 -8.044 1.00 94.19 90 SER A C 1
ATOM 686 O O . SER A 1 90 ? 9.240 5.185 -9.179 1.00 94.19 90 SER A O 1
ATOM 688 N N . TYR A 1 91 ? 8.782 4.454 -7.094 1.00 94.81 91 TYR A N 1
ATOM 689 C CA . TYR A 1 91 ? 7.339 4.344 -7.216 1.00 94.81 91 TYR A CA 1
ATOM 690 C C . TYR A 1 91 ? 6.685 5.019 -6.011 1.00 94.81 91 TYR A C 1
ATOM 692 O O . TYR A 1 91 ? 7.105 4.803 -4.871 1.00 94.81 91 TYR A O 1
ATOM 700 N N . VAL A 1 92 ? 5.673 5.850 -6.259 1.00 95.44 92 VAL A N 1
ATOM 701 C CA . VAL A 1 92 ? 4.943 6.590 -5.225 1.00 95.44 92 VAL A CA 1
ATOM 702 C C . VAL A 1 92 ? 3.452 6.417 -5.455 1.00 95.44 92 VAL A C 1
ATOM 704 O O . VAL A 1 92 ? 2.973 6.658 -6.562 1.00 95.44 92 VAL A O 1
ATOM 707 N N . ASP A 1 93 ? 2.725 6.035 -4.408 1.00 94.69 93 ASP A N 1
ATOM 708 C CA . ASP A 1 93 ? 1.274 5.873 -4.460 1.00 94.69 93 ASP A CA 1
ATOM 709 C C . ASP A 1 93 ? 0.610 6.193 -3.129 1.00 94.69 93 ASP A C 1
ATOM 711 O O . ASP A 1 93 ? 1.208 6.075 -2.055 1.00 94.69 93 ASP A O 1
ATOM 715 N N . LYS A 1 94 ? -0.651 6.604 -3.204 1.00 95.75 94 LYS A N 1
ATOM 716 C CA . LYS A 1 94 ? -1.470 6.867 -2.028 1.00 95.75 94 LYS A CA 1
ATOM 717 C C . LYS A 1 94 ? -2.317 5.636 -1.733 1.00 95.75 94 LYS A C 1
ATOM 719 O O . LYS A 1 94 ? -3.298 5.373 -2.425 1.00 95.75 94 LYS A O 1
ATOM 724 N N . ILE A 1 95 ? -1.970 4.924 -0.667 1.00 94.88 95 ILE A N 1
ATOM 725 C CA . ILE A 1 95 ? -2.679 3.719 -0.236 1.00 94.88 95 ILE A CA 1
ATOM 726 C C . ILE A 1 95 ? -3.568 4.009 0.973 1.00 94.88 95 ILE A C 1
ATOM 728 O O . ILE A 1 95 ? -3.291 4.897 1.781 1.00 94.88 95 ILE A O 1
ATOM 732 N N . VAL A 1 96 ? -4.647 3.243 1.108 1.00 92.81 96 VAL A N 1
ATOM 733 C CA . VAL A 1 96 ? -5.543 3.305 2.266 1.00 92.81 96 VAL A CA 1
ATOM 734 C C . VAL A 1 96 ? -5.445 1.983 3.010 1.00 92.81 96 VAL A C 1
ATOM 736 O O . VAL A 1 96 ? -5.852 0.948 2.493 1.00 92.81 96 VAL A O 1
ATOM 739 N N . LEU A 1 97 ? -4.906 2.023 4.226 1.00 94.12 97 LEU A N 1
ATOM 740 C CA . LEU A 1 97 ? -4.792 0.866 5.103 1.00 94.12 97 LEU A CA 1
ATOM 741 C C . LEU A 1 97 ? -6.050 0.752 5.963 1.00 94.12 97 LEU A C 1
ATOM 743 O O . LEU A 1 97 ? -6.286 1.565 6.861 1.00 94.12 97 LEU A O 1
ATOM 747 N N . THR A 1 98 ? -6.867 -0.264 5.697 1.00 91.94 98 THR A N 1
ATOM 748 C CA . THR A 1 98 ? -8.088 -0.535 6.462 1.00 91.94 98 THR A CA 1
ATOM 749 C C . THR A 1 98 ? -7.801 -1.500 7.616 1.00 91.94 98 THR A C 1
ATOM 751 O O . THR A 1 98 ? -7.187 -2.553 7.440 1.00 91.94 98 THR A O 1
ATOM 754 N N . GLY A 1 99 ? -8.248 -1.142 8.823 1.00 92.44 99 GLY A N 1
ATOM 755 C CA . GLY A 1 99 ? -8.027 -1.947 10.024 1.00 92.44 99 GLY A CA 1
ATOM 756 C C . GLY A 1 99 ? -8.650 -3.341 9.920 1.00 92.44 99 GLY A C 1
ATOM 757 O O . GLY A 1 99 ? -9.801 -3.489 9.508 1.00 92.44 99 GLY A O 1
ATOM 758 N N . GLY A 1 100 ? -7.897 -4.369 10.310 1.00 90.56 100 GLY A N 1
ATOM 759 C CA . GLY A 1 100 ? -8.306 -5.773 10.221 1.00 90.56 100 GLY A CA 1
ATOM 760 C C . GLY A 1 100 ? -8.254 -6.364 8.809 1.00 90.56 100 GLY A C 1
ATOM 761 O O . GLY A 1 100 ? -8.818 -7.434 8.589 1.00 90.56 100 GLY A O 1
ATOM 762 N N . THR A 1 101 ? -7.614 -5.683 7.856 1.00 92.19 101 THR A N 1
ATOM 763 C CA . THR A 1 101 ? -7.443 -6.165 6.479 1.00 92.19 101 THR A CA 1
ATOM 764 C C . THR A 1 101 ? -5.987 -6.073 6.036 1.00 92.19 101 THR A C 1
ATOM 766 O O . THR A 1 101 ? -5.208 -5.293 6.589 1.00 92.19 101 THR A O 1
ATOM 769 N N . LEU A 1 102 ? -5.629 -6.887 5.042 1.00 93.69 102 LEU A N 1
ATOM 770 C CA . LEU A 1 102 ? -4.313 -6.891 4.415 1.00 93.69 102 LEU A CA 1
ATOM 771 C C . LEU A 1 102 ? -4.344 -6.065 3.128 1.00 93.69 102 LEU A C 1
ATOM 773 O O . LEU A 1 102 ? -5.209 -6.266 2.272 1.00 93.69 102 LEU A O 1
ATOM 777 N N . THR A 1 103 ? -3.374 -5.167 2.996 1.00 96.12 103 THR A N 1
ATOM 778 C CA . THR A 1 103 ? -3.031 -4.504 1.738 1.00 96.12 103 THR A CA 1
ATOM 779 C C . THR A 1 103 ? -1.742 -5.115 1.203 1.00 96.12 103 THR A C 1
ATOM 781 O O . THR A 1 103 ? -0.727 -5.124 1.900 1.00 96.12 103 THR A O 1
ATOM 784 N N . VAL A 1 104 ? -1.783 -5.632 -0.020 1.00 97.06 104 VAL A N 1
ATOM 785 C CA . VAL A 1 104 ? -0.636 -6.222 -0.713 1.00 97.06 104 VAL A CA 1
ATOM 786 C C . VAL A 1 104 ? -0.231 -5.300 -1.850 1.00 97.06 104 VAL A C 1
ATOM 788 O O . VAL A 1 104 ? -1.053 -4.948 -2.694 1.00 97.06 104 VAL A O 1
ATOM 791 N N . VAL A 1 105 ? 1.040 -4.918 -1.872 1.00 97.38 105 VAL A N 1
ATOM 792 C CA . VAL A 1 105 ? 1.638 -4.112 -2.933 1.00 97.38 105 VAL A CA 1
ATOM 793 C C . VAL A 1 105 ? 2.767 -4.917 -3.549 1.00 97.38 105 VAL A C 1
ATOM 795 O O . VAL A 1 105 ? 3.761 -5.196 -2.879 1.00 97.38 105 VAL A O 1
ATOM 798 N N . ASN A 1 106 ? 2.621 -5.273 -4.820 1.00 97.44 106 ASN A N 1
ATOM 799 C CA . ASN A 1 106 ? 3.652 -5.971 -5.571 1.00 97.44 106 ASN A CA 1
ATOM 800 C C . ASN A 1 106 ? 4.147 -5.084 -6.713 1.00 97.44 106 ASN A C 1
ATOM 802 O O . ASN A 1 106 ? 3.338 -4.578 -7.496 1.00 97.44 106 ASN A O 1
ATOM 806 N N . ARG A 1 107 ? 5.461 -4.860 -6.793 1.00 95.94 107 ARG A N 1
ATOM 807 C CA . ARG A 1 107 ? 6.057 -3.922 -7.752 1.00 95.94 107 ARG A CA 1
ATOM 808 C C . ARG A 1 107 ? 7.266 -4.492 -8.467 1.00 95.94 107 ARG A C 1
ATOM 810 O O . ARG A 1 107 ? 8.245 -4.879 -7.844 1.00 95.94 107 ARG A O 1
ATOM 817 N N . GLU A 1 108 ? 7.241 -4.427 -9.785 1.00 95.75 108 GLU A N 1
ATOM 818 C CA . GLU A 1 108 ? 8.421 -4.646 -10.606 1.00 95.75 108 GLU A CA 1
ATOM 819 C C . GLU A 1 108 ? 8.973 -3.282 -11.010 1.00 95.75 108 GLU A C 1
ATOM 821 O O . GLU A 1 108 ? 8.336 -2.511 -11.736 1.00 95.75 108 GLU A O 1
ATOM 826 N N . LEU A 1 109 ? 10.127 -2.945 -10.443 1.00 95.31 109 LEU A N 1
ATOM 827 C CA . LEU A 1 109 ? 10.780 -1.665 -10.638 1.00 95.31 109 LEU A CA 1
ATOM 828 C C . LEU A 1 109 ? 11.868 -1.806 -11.694 1.00 95.31 109 LEU A C 1
ATOM 830 O O . LEU A 1 109 ? 12.725 -2.682 -11.640 1.00 95.31 109 LEU A O 1
ATOM 834 N N . SER A 1 110 ? 11.844 -0.876 -12.637 1.00 93.62 110 SER A N 1
ATOM 835 C CA . SER A 1 110 ? 12.831 -0.738 -13.693 1.00 93.62 110 SER A CA 1
ATOM 836 C C . SER A 1 110 ? 13.265 0.720 -13.777 1.00 93.62 110 SER A C 1
ATOM 838 O O . SER A 1 110 ? 12.496 1.632 -13.445 1.00 93.62 110 SER A O 1
ATOM 840 N N . ASN A 1 111 ? 14.500 0.941 -14.228 1.00 91.75 111 ASN A N 1
ATOM 841 C CA . ASN A 1 111 ? 15.022 2.275 -14.529 1.00 91.75 111 ASN A CA 1
ATOM 842 C C . ASN A 1 111 ? 14.195 2.978 -15.622 1.00 91.75 111 ASN A C 1
ATOM 844 O O . ASN A 1 111 ? 14.121 4.204 -15.656 1.00 91.75 111 ASN A O 1
ATOM 848 N N . ASN A 1 112 ? 13.515 2.210 -16.476 1.00 90.12 112 ASN A N 1
ATOM 849 C CA . ASN A 1 112 ? 12.551 2.724 -17.432 1.00 90.12 112 ASN A CA 1
ATOM 850 C C . ASN A 1 112 ? 11.141 2.718 -16.824 1.00 90.12 112 ASN A C 1
ATOM 852 O O . ASN A 1 112 ? 10.568 1.659 -16.578 1.00 90.12 112 ASN A O 1
ATOM 856 N N . PHE A 1 113 ? 10.557 3.906 -16.647 1.00 84.50 113 PHE A N 1
ATOM 857 C CA . PHE A 1 113 ? 9.191 4.080 -16.140 1.00 84.50 113 PHE A CA 1
ATOM 858 C C . PHE A 1 113 ? 8.143 3.293 -16.943 1.00 84.50 113 PHE A C 1
ATOM 860 O O . PHE A 1 113 ? 7.212 2.745 -16.362 1.00 84.50 113 PHE A O 1
ATOM 867 N N . LEU A 1 114 ? 8.313 3.180 -18.265 1.00 87.06 114 LEU A N 1
ATOM 868 C CA . LEU A 1 114 ? 7.389 2.441 -19.136 1.00 87.06 114 LEU A CA 1
ATOM 869 C C . LEU A 1 114 ? 7.483 0.920 -18.962 1.00 87.06 114 LEU A C 1
ATOM 871 O O . LEU A 1 114 ? 6.572 0.206 -19.370 1.00 87.06 114 LEU A O 1
ATOM 875 N N . ALA A 1 115 ? 8.579 0.431 -18.381 1.00 88.69 115 ALA A N 1
ATOM 876 C CA . ALA A 1 115 ? 8.794 -0.981 -18.089 1.00 88.69 115 ALA A CA 1
ATOM 877 C C . ALA A 1 115 ? 8.418 -1.348 -16.644 1.00 88.69 115 ALA A C 1
ATOM 879 O O . ALA A 1 115 ? 8.584 -2.498 -16.249 1.00 88.69 115 ALA A O 1
ATOM 880 N N . GLN A 1 116 ? 7.941 -0.390 -15.843 1.00 92.00 116 GLN A N 1
ATOM 881 C CA . GLN A 1 116 ? 7.469 -0.675 -14.492 1.00 92.00 116 GLN A CA 1
ATOM 882 C C . GLN A 1 116 ? 6.093 -1.331 -14.536 1.00 92.00 116 GLN A C 1
ATOM 884 O O . GLN A 1 116 ? 5.207 -0.924 -15.291 1.00 92.00 116 GLN A O 1
ATOM 889 N N . SER A 1 117 ? 5.898 -2.331 -13.685 1.00 93.19 117 SER A N 1
ATOM 890 C CA . SER A 1 117 ? 4.648 -3.077 -13.595 1.00 93.19 117 SER A CA 1
ATOM 891 C C . SER A 1 117 ? 4.300 -3.364 -12.131 1.00 93.19 117 SER A C 1
ATOM 893 O O . SER A 1 117 ? 5.083 -3.101 -11.211 1.00 93.19 117 SER A O 1
ATOM 895 N N . GLY A 1 118 ? 3.079 -3.825 -11.876 1.00 93.31 118 GLY A N 1
ATOM 896 C CA . GLY A 1 118 ? 2.690 -4.255 -10.539 1.00 93.31 118 GLY A CA 1
ATOM 897 C C . GLY A 1 118 ? 1.207 -4.130 -10.251 1.00 93.31 118 GLY A C 1
ATOM 898 O O . GLY A 1 118 ? 0.411 -3.713 -11.094 1.00 93.31 118 GLY A O 1
ATOM 899 N N . GLU A 1 119 ? 0.858 -4.457 -9.015 1.00 93.81 119 GLU A N 1
ATOM 900 C CA . GLU A 1 119 ? -0.513 -4.476 -8.529 1.00 93.81 119 GLU A CA 1
ATOM 901 C C . GLU A 1 119 ? -0.605 -4.030 -7.069 1.00 93.81 119 GLU A C 1
ATOM 903 O O . GLU A 1 119 ? 0.327 -4.179 -6.275 1.00 93.81 119 GLU A O 1
ATOM 908 N N . THR A 1 120 ? -1.770 -3.483 -6.730 1.00 94.75 120 THR A N 1
ATOM 909 C CA . THR A 1 120 ? -2.145 -3.117 -5.366 1.00 94.75 120 THR A CA 1
ATOM 910 C C . THR A 1 120 ? -3.480 -3.789 -5.070 1.00 94.75 120 THR A C 1
ATOM 912 O O . THR A 1 120 ? -4.485 -3.484 -5.715 1.00 94.75 120 THR A O 1
ATOM 915 N N . LEU A 1 121 ? -3.497 -4.699 -4.100 1.00 94.19 121 LEU A N 1
ATOM 916 C CA . LEU A 1 121 ? -4.681 -5.435 -3.666 1.00 94.19 121 LEU A CA 1
ATOM 917 C C . LEU A 1 121 ? -5.023 -5.022 -2.238 1.00 94.19 121 LEU A C 1
ATOM 919 O O . LEU A 1 121 ? -4.164 -5.036 -1.361 1.00 94.19 121 LEU A O 1
ATOM 923 N N . TRP A 1 122 ? -6.280 -4.679 -1.983 1.00 91.62 122 TRP A N 1
ATOM 924 C CA . TRP A 1 122 ? -6.760 -4.399 -0.634 1.00 91.62 122 TRP A CA 1
ATOM 925 C C . TRP A 1 122 ? -8.159 -4.966 -0.446 1.00 91.62 122 TRP A C 1
ATOM 927 O O . TRP A 1 122 ? -8.955 -5.055 -1.386 1.00 91.62 122 TRP A O 1
ATOM 937 N N . LEU A 1 123 ? -8.459 -5.348 0.790 1.00 89.19 123 LEU A N 1
ATOM 938 C CA . LEU A 1 123 ? -9.789 -5.782 1.191 1.00 89.19 123 LEU A CA 1
ATOM 939 C C . LEU A 1 123 ? -10.470 -4.652 1.956 1.00 89.19 123 LEU A C 1
ATOM 941 O O . LEU A 1 123 ? -9.849 -3.979 2.770 1.00 89.19 123 LEU A O 1
ATOM 945 N N . ASP A 1 124 ? -11.762 -4.460 1.712 1.00 85.25 124 ASP A N 1
ATOM 946 C CA . ASP A 1 124 ? -12.569 -3.486 2.439 1.00 85.25 124 ASP A CA 1
ATOM 947 C C . ASP A 1 124 ? -13.596 -4.228 3.295 1.00 85.25 124 ASP A C 1
ATOM 949 O O . ASP A 1 124 ? -14.478 -4.931 2.785 1.00 85.25 124 ASP A O 1
ATOM 953 N N . SER A 1 125 ? -13.443 -4.116 4.614 1.00 80.44 125 SER A N 1
ATOM 954 C CA . SER A 1 125 ? -14.281 -4.834 5.567 1.00 80.44 125 SER A CA 1
ATOM 955 C C . SER A 1 125 ? -15.758 -4.459 5.393 1.00 80.44 125 SER A C 1
ATOM 957 O O . SER A 1 125 ? -16.129 -3.287 5.393 1.00 80.44 125 SER A O 1
ATOM 959 N N . GLY A 1 126 ? -16.620 -5.465 5.248 1.00 80.94 126 GLY A N 1
ATOM 960 C CA . GLY A 1 126 ? -18.063 -5.263 5.092 1.00 80.94 126 GLY A CA 1
ATOM 961 C C . GLY A 1 126 ? -18.533 -4.953 3.667 1.00 80.94 126 GLY A C 1
ATOM 962 O O . GLY A 1 126 ? -19.740 -4.819 3.459 1.00 80.94 126 GLY A O 1
ATOM 963 N N . LYS A 1 127 ? -17.640 -4.891 2.668 1.00 83.50 127 LYS A N 1
ATOM 964 C CA . LYS A 1 127 ? -18.038 -4.804 1.253 1.00 83.50 127 LYS A CA 1
ATOM 965 C C . LYS A 1 127 ? -18.044 -6.178 0.590 1.00 83.50 127 LYS A C 1
ATOM 967 O O . LYS A 1 127 ? -17.222 -7.040 0.879 1.00 83.50 127 LYS A O 1
ATOM 972 N N . ARG A 1 128 ? -18.993 -6.377 -0.327 1.00 83.94 128 ARG A N 1
ATOM 973 C CA . ARG A 1 128 ? -19.086 -7.563 -1.187 1.00 83.94 128 ARG A CA 1
ATOM 974 C C . ARG A 1 128 ? -18.969 -7.101 -2.633 1.00 83.94 128 ARG A C 1
ATOM 976 O O . ARG A 1 128 ? -19.722 -6.226 -3.055 1.00 83.94 128 ARG A O 1
ATOM 983 N N . GLY A 1 129 ? -18.025 -7.670 -3.370 1.00 85.88 129 GLY A N 1
ATOM 984 C CA . GLY A 1 129 ? -17.767 -7.330 -4.767 1.00 85.88 129 GLY A CA 1
ATOM 985 C C . GLY A 1 129 ? -16.276 -7.238 -5.065 1.00 85.88 129 GLY A C 1
ATOM 986 O O . GLY A 1 129 ? -15.459 -7.123 -4.158 1.00 85.88 129 GLY A O 1
ATOM 987 N N . LEU A 1 130 ? -15.944 -7.286 -6.352 1.00 86.38 130 LEU A N 1
ATOM 988 C CA . LEU A 1 130 ? -14.593 -7.109 -6.865 1.00 86.38 130 LEU A CA 1
ATOM 989 C C . LEU A 1 130 ? -14.552 -5.801 -7.654 1.00 86.38 130 LEU A C 1
ATOM 991 O O . LEU A 1 130 ? -15.381 -5.578 -8.538 1.00 86.38 130 LEU A O 1
ATOM 995 N N . PHE A 1 131 ? -13.593 -4.942 -7.329 1.00 87.12 131 PHE A N 1
ATOM 996 C CA . PHE A 1 131 ? -13.295 -3.750 -8.106 1.00 87.12 131 PHE A CA 1
ATOM 997 C C . PHE A 1 131 ? -11.937 -3.941 -8.772 1.00 87.12 131 PHE A C 1
ATOM 999 O O . PHE A 1 131 ? -10.947 -4.174 -8.088 1.00 87.12 131 PHE A O 1
ATOM 1006 N N . VAL A 1 132 ? -11.907 -3.854 -10.100 1.00 88.25 132 VAL A N 1
ATOM 1007 C CA . VAL A 1 132 ? -10.682 -3.962 -10.896 1.00 88.25 132 VAL A CA 1
ATOM 1008 C C . VAL A 1 132 ? -10.501 -2.663 -11.660 1.00 88.25 132 VAL A C 1
ATOM 1010 O O . VAL A 1 132 ? -11.439 -2.170 -12.288 1.00 88.25 132 VAL A O 1
ATOM 1013 N N . SER A 1 133 ? -9.287 -2.127 -11.617 1.00 88.31 133 SER A N 1
ATOM 1014 C CA . SER A 1 133 ? -8.861 -0.980 -12.409 1.00 88.31 133 SER A CA 1
ATOM 1015 C C . SER A 1 133 ? -7.503 -1.303 -13.016 1.00 88.31 133 SER A C 1
ATOM 1017 O O . SER A 1 133 ? -6.638 -1.819 -12.317 1.00 88.31 133 SER A O 1
ATOM 1019 N N . SER A 1 134 ? -7.315 -0.998 -14.299 1.00 86.94 134 SER A N 1
ATOM 1020 C CA . SER A 1 134 ? -6.052 -1.214 -15.007 1.00 86.94 134 SER A CA 1
ATOM 1021 C C . SER A 1 134 ? -5.541 0.089 -15.614 1.00 86.94 134 SER A C 1
ATOM 1023 O O . SER A 1 134 ? -6.323 0.936 -16.051 1.00 86.94 134 SER A O 1
ATOM 1025 N N . LEU A 1 135 ? -4.220 0.227 -15.648 1.00 84.88 135 LEU A N 1
ATOM 1026 C CA . LEU A 1 135 ? -3.491 1.259 -16.379 1.00 84.88 135 LEU A CA 1
ATOM 1027 C C . LEU A 1 135 ? -2.351 0.527 -17.111 1.00 84.88 135 LEU A C 1
ATOM 1029 O O . LEU A 1 135 ? -1.464 0.026 -16.424 1.00 84.88 135 LEU A O 1
ATOM 1033 N N . PRO A 1 136 ? -2.381 0.383 -18.452 1.00 79.19 136 PRO A N 1
ATOM 1034 C CA . PRO A 1 136 ? -3.277 1.023 -19.421 1.00 79.19 136 PRO A CA 1
ATOM 1035 C C . PRO A 1 136 ? -4.745 0.581 -19.305 1.00 79.19 136 PRO A C 1
ATOM 1037 O O . PRO A 1 136 ? -5.073 -0.487 -18.779 1.00 79.19 136 PRO A O 1
ATOM 1040 N N . GLY A 1 137 ? -5.649 1.448 -19.767 1.00 76.00 137 GLY A N 1
ATOM 1041 C CA . GLY A 1 137 ? -7.076 1.133 -19.821 1.00 76.00 137 GLY A CA 1
ATOM 1042 C C . GLY A 1 137 ? -7.364 -0.035 -20.770 1.00 76.00 137 GLY A C 1
ATOM 1043 O O . GLY A 1 137 ? -6.533 -0.396 -21.594 1.00 76.00 137 GLY A O 1
ATOM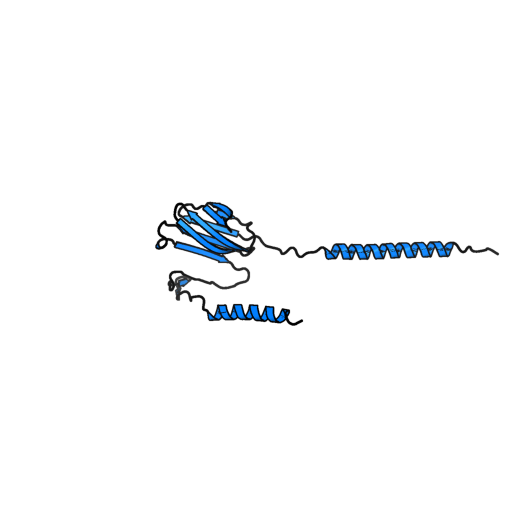 1044 N N . GLU A 1 138 ? -8.566 -0.604 -20.669 1.00 81.69 138 GLU A N 1
ATOM 1045 C CA . GLU A 1 138 ? -9.089 -1.620 -21.600 1.00 81.69 138 GLU A CA 1
ATOM 1046 C C . GLU A 1 138 ? -8.489 -3.034 -21.542 1.00 81.69 138 GLU A C 1
ATOM 1048 O O . GLU A 1 138 ? -8.702 -3.823 -22.466 1.00 81.69 138 GLU A O 1
ATOM 1053 N N . ALA A 1 139 ? -7.818 -3.409 -20.454 1.00 86.81 139 ALA A N 1
ATOM 1054 C CA . ALA A 1 139 ? -7.377 -4.791 -20.267 1.00 86.81 139 ALA A CA 1
ATOM 1055 C C . ALA A 1 139 ? -8.560 -5.783 -20.350 1.00 86.81 139 ALA A C 1
ATOM 1057 O O . ALA A 1 139 ? -9.639 -5.524 -19.818 1.00 86.81 139 ALA A O 1
ATOM 1058 N N . ASN A 1 140 ? -8.372 -6.936 -20.997 1.00 88.56 140 ASN A N 1
ATOM 1059 C CA . ASN A 1 140 ? -9.385 -7.992 -21.001 1.00 88.56 140 ASN A CA 1
ATOM 1060 C C . ASN A 1 140 ? -9.393 -8.698 -19.641 1.00 88.56 140 ASN A C 1
ATOM 1062 O O . ASN A 1 140 ? -8.373 -9.234 -19.215 1.00 88.56 140 ASN A O 1
ATOM 1066 N N . MET A 1 141 ? -10.547 -8.731 -18.973 1.00 88.31 141 MET A N 1
ATOM 1067 C CA . MET A 1 141 ? -10.701 -9.376 -17.670 1.00 88.31 141 MET A CA 1
ATOM 1068 C C . MET A 1 141 ? -11.455 -10.701 -17.804 1.00 88.31 141 MET A C 1
ATOM 1070 O O . MET A 1 141 ? -12.573 -10.762 -18.332 1.00 88.31 141 MET A O 1
ATOM 1074 N N . THR A 1 142 ? -10.845 -11.772 -17.304 1.00 89.81 142 THR A N 1
ATOM 1075 C CA . THR A 1 142 ? -11.445 -13.107 -17.245 1.00 89.81 142 THR A CA 1
ATOM 1076 C C . THR A 1 142 ? -11.578 -13.540 -15.787 1.00 89.81 142 THR A C 1
ATOM 1078 O O . THR A 1 142 ? -10.696 -13.279 -14.974 1.00 89.81 142 THR A O 1
ATOM 1081 N N . ILE A 1 143 ? -12.701 -14.165 -15.433 1.00 89.44 143 ILE A N 1
ATOM 1082 C CA . ILE A 1 143 ? -12.929 -14.744 -14.103 1.00 89.44 143 ILE A CA 1
ATOM 1083 C C . ILE A 1 143 ? -13.323 -16.201 -14.317 1.00 89.44 143 ILE A C 1
ATOM 1085 O O . ILE A 1 143 ? -14.271 -16.477 -15.053 1.00 89.44 143 ILE A O 1
ATOM 1089 N N . ASN A 1 144 ? -12.590 -17.130 -13.697 1.00 90.94 144 ASN A N 1
ATOM 1090 C CA . ASN A 1 144 ? -12.805 -18.577 -13.835 1.00 90.94 144 ASN A CA 1
ATOM 1091 C C . ASN A 1 144 ? -12.832 -19.044 -15.305 1.00 90.94 144 ASN A C 1
ATOM 1093 O O . ASN A 1 144 ? -13.710 -19.799 -15.712 1.00 90.94 144 ASN A O 1
ATOM 1097 N N . GLY A 1 145 ? -11.920 -18.522 -16.133 1.00 88.38 145 GLY A N 1
ATOM 1098 C CA . GLY A 1 145 ? -11.846 -18.842 -17.565 1.00 88.38 145 GLY A CA 1
ATOM 1099 C C . GLY A 1 145 ? -12.916 -18.179 -18.445 1.00 88.38 145 GLY A C 1
ATOM 1100 O O . GLY A 1 145 ? -12.866 -18.317 -19.664 1.00 88.38 145 GLY A O 1
ATOM 1101 N N . ARG A 1 146 ? -13.861 -17.417 -17.876 1.00 92.44 146 ARG A N 1
ATOM 1102 C CA . ARG A 1 146 ? -14.899 -16.696 -18.629 1.00 92.44 146 ARG A CA 1
ATOM 1103 C C . ARG A 1 146 ? -14.527 -15.227 -18.811 1.00 92.44 146 ARG A C 1
ATOM 1105 O O . ARG A 1 146 ? -14.288 -14.532 -17.826 1.00 92.44 146 ARG A O 1
ATOM 1112 N N . LEU A 1 147 ? -14.541 -14.725 -20.049 1.00 89.38 147 LEU A N 1
ATOM 1113 C CA . LEU A 1 147 ? -14.387 -13.294 -20.337 1.00 89.38 147 LEU A CA 1
ATOM 1114 C C . LEU A 1 147 ? -15.583 -12.516 -19.771 1.00 89.38 147 LEU A C 1
ATOM 1116 O O . LEU A 1 147 ? -16.729 -12.766 -20.148 1.00 89.38 147 LEU A O 1
ATOM 1120 N N . ILE A 1 148 ? -15.316 -11.588 -18.850 1.00 87.44 148 ILE A N 1
ATOM 1121 C CA . ILE A 1 148 ? -16.346 -10.740 -18.227 1.00 87.44 148 ILE A CA 1
ATOM 1122 C C . ILE A 1 148 ? -16.409 -9.368 -18.911 1.00 87.44 148 ILE A C 1
ATOM 1124 O O . ILE A 1 148 ? -17.473 -8.753 -18.942 1.00 87.44 148 ILE A O 1
ATOM 1128 N N . GLY A 1 149 ? -15.302 -8.897 -19.495 1.00 85.81 149 GLY A N 1
ATOM 1129 C CA . GLY A 1 149 ? -15.258 -7.658 -20.275 1.00 85.81 149 GLY A CA 1
ATOM 1130 C C . GLY A 1 149 ? -13.987 -6.850 -20.034 1.00 85.81 149 GLY A C 1
ATOM 1131 O O . GLY A 1 149 ? -12.926 -7.416 -19.791 1.00 85.81 149 GLY A O 1
ATOM 1132 N N . LYS A 1 150 ? -14.104 -5.522 -20.105 1.00 86.44 150 LYS A N 1
ATOM 1133 C CA . LYS A 1 150 ? -13.022 -4.570 -19.825 1.00 86.44 150 LYS A CA 1
ATOM 1134 C C . LYS A 1 150 ? -13.320 -3.794 -18.531 1.00 86.44 150 LYS A C 1
ATOM 1136 O O . LYS A 1 150 ? -14.493 -3.476 -18.298 1.00 86.44 150 LYS A O 1
ATOM 1141 N N . PRO A 1 151 ? -12.312 -3.450 -17.705 1.00 83.38 151 PRO A N 1
ATOM 1142 C CA . PRO A 1 151 ? -12.489 -2.593 -16.541 1.00 83.38 151 PRO A CA 1
ATOM 1143 C C . PRO A 1 151 ? -13.147 -1.274 -16.940 1.00 83.38 151 PRO A C 1
ATOM 1145 O O . PRO A 1 151 ? -12.666 -0.564 -17.825 1.00 83.38 151 PRO A O 1
ATOM 1148 N N . LYS A 1 152 ? -14.264 -0.938 -16.290 1.00 76.69 152 LYS A N 1
ATOM 1149 C CA . LYS A 1 152 ? -14.926 0.345 -16.518 1.00 76.69 152 LYS A CA 1
ATOM 1150 C C . LYS A 1 152 ? -14.152 1.427 -15.762 1.00 76.69 152 LYS A C 1
ATOM 1152 O O . LYS A 1 152 ? -14.018 1.299 -14.542 1.00 76.69 152 LYS A O 1
ATOM 1157 N N . PRO A 1 153 ? -13.684 2.497 -16.427 1.00 67.12 153 PRO A N 1
ATOM 1158 C CA . PRO A 1 153 ? -13.006 3.573 -15.729 1.00 67.12 153 PRO A CA 1
ATOM 1159 C C . PRO A 1 153 ? -13.948 4.208 -14.696 1.00 67.12 153 PRO A C 1
ATOM 1161 O O . PRO A 1 153 ? -15.174 4.208 -14.884 1.00 67.12 153 PRO A O 1
ATOM 1164 N N . PRO A 1 154 ? -13.405 4.763 -13.601 1.00 61.50 154 PRO A N 1
ATOM 1165 C CA . PRO A 1 154 ? -14.196 5.486 -12.617 1.00 61.50 154 PRO A CA 1
ATOM 1166 C C . PRO A 1 154 ? -15.041 6.582 -13.289 1.00 61.50 154 PRO A C 1
ATOM 1168 O O . PRO A 1 154 ? -14.530 7.593 -13.758 1.00 61.50 154 PRO A O 1
ATOM 1171 N N . SER A 1 155 ? -16.363 6.393 -13.351 1.00 54.38 155 SER A N 1
ATOM 1172 C CA . SER A 1 155 ? -17.268 7.356 -13.988 1.00 54.38 155 SER A CA 1
ATOM 1173 C C . SER A 1 155 ? -17.377 8.638 -13.149 1.00 54.38 155 SER A C 1
ATOM 1175 O O . SER A 1 155 ? -17.802 8.569 -11.989 1.00 54.38 155 SER A O 1
ATOM 1177 N N . LEU A 1 156 ? -17.088 9.802 -13.743 1.00 51.06 156 LEU A N 1
ATOM 1178 C CA . LEU A 1 156 ? -17.146 11.130 -13.100 1.00 51.06 156 LEU A CA 1
ATOM 1179 C C . LEU A 1 156 ? -18.484 11.426 -12.393 1.00 51.06 156 LEU A C 1
ATOM 1181 O O . LEU A 1 156 ? -18.505 12.039 -11.327 1.00 51.06 156 LEU A O 1
ATOM 1185 N N . HIS A 1 157 ? -19.607 10.926 -12.918 1.00 51.97 157 HIS A N 1
ATOM 1186 C CA . HIS A 1 157 ? -20.927 11.085 -12.291 1.00 51.97 157 HIS A CA 1
ATOM 1187 C C . HIS A 1 157 ? -21.026 10.474 -10.882 1.00 51.97 157 HIS A C 1
ATOM 1189 O O . HIS A 1 157 ? -21.701 11.027 -10.011 1.00 51.97 157 HIS A O 1
ATOM 1195 N N . ARG A 1 158 ? -20.322 9.366 -10.611 1.00 47.06 158 ARG A N 1
ATOM 1196 C CA . ARG A 1 158 ? -20.333 8.728 -9.284 1.00 47.06 158 ARG A CA 1
ATOM 1197 C C . ARG A 1 158 ? -19.513 9.533 -8.266 1.00 47.06 158 ARG A C 1
ATOM 1199 O O . ARG A 1 158 ?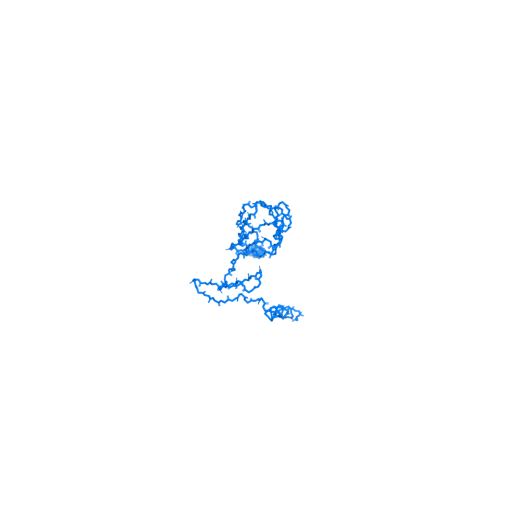 -19.929 9.641 -7.112 1.00 47.06 158 ARG A O 1
ATOM 1206 N N . PHE A 1 159 ? -18.422 10.166 -8.704 1.00 44.84 159 PHE A N 1
ATOM 1207 C CA . PHE A 1 159 ? -17.620 11.081 -7.881 1.00 44.84 159 PHE A CA 1
ATOM 1208 C C . PHE A 1 159 ? -18.387 12.353 -7.511 1.00 44.84 159 PHE A C 1
ATOM 1210 O O . PHE A 1 159 ? -18.370 12.766 -6.349 1.00 44.84 159 PHE A O 1
ATOM 1217 N N . LEU A 1 160 ? -19.122 12.936 -8.464 1.00 36.44 160 LEU A N 1
ATOM 1218 C CA . LEU A 1 160 ? -19.929 14.130 -8.212 1.00 36.44 160 LEU A CA 1
ATOM 1219 C C . LEU A 1 160 ? -21.043 13.852 -7.187 1.00 36.44 160 LEU A C 1
ATOM 1221 O O . LEU A 1 160 ? -21.248 14.635 -6.261 1.00 36.44 160 LEU A O 1
ATOM 1225 N N . CYS A 1 161 ? -21.706 12.695 -7.280 1.00 40.25 161 CYS A N 1
ATOM 1226 C CA . CYS A 1 161 ? -22.757 12.298 -6.340 1.00 40.25 161 CYS A CA 1
ATOM 1227 C C . CYS A 1 161 ? -22.228 12.087 -4.905 1.00 40.25 161 CYS A C 1
ATOM 1229 O O . CYS A 1 161 ? -22.856 12.535 -3.943 1.00 40.25 161 CYS A O 1
ATOM 1231 N N . LEU A 1 162 ? -21.056 11.458 -4.745 1.00 46.12 162 LEU A N 1
ATOM 1232 C CA . LEU A 1 162 ? -20.404 11.287 -3.436 1.00 46.12 162 LEU A CA 1
ATOM 1233 C C . LEU A 1 162 ? -20.013 12.637 -2.815 1.00 46.12 162 LEU A C 1
ATOM 1235 O O . LEU A 1 162 ? -20.242 12.854 -1.622 1.00 46.12 162 LEU A O 1
ATOM 1239 N N . ARG A 1 163 ? -19.503 13.571 -3.627 1.00 45.56 163 ARG A N 1
ATOM 1240 C CA . ARG A 1 163 ? -19.146 14.927 -3.184 1.00 45.56 163 ARG A CA 1
ATOM 1241 C C . ARG A 1 163 ? -20.383 15.736 -2.769 1.00 45.56 163 ARG A C 1
ATOM 1243 O O . ARG A 1 163 ? -20.354 16.389 -1.730 1.00 45.56 163 ARG A O 1
ATOM 1250 N N . LEU A 1 164 ? -21.494 15.615 -3.501 1.00 44.50 164 LEU A N 1
ATOM 1251 C CA . LEU A 1 164 ? -22.766 16.278 -3.177 1.00 44.50 164 LEU A CA 1
ATOM 1252 C C . LEU A 1 164 ? -23.438 15.713 -1.917 1.00 44.50 164 LEU A C 1
ATOM 1254 O O . LEU A 1 164 ? -24.018 16.473 -1.142 1.00 44.50 164 LEU A O 1
ATOM 1258 N N . LYS A 1 165 ? -23.338 14.401 -1.664 1.00 51.59 165 LYS A N 1
ATOM 1259 C CA . LYS A 1 165 ? -23.839 13.800 -0.415 1.00 51.59 165 LYS A CA 1
ATOM 1260 C C . LYS A 1 165 ? -23.060 14.291 0.807 1.00 51.59 165 LYS A C 1
ATOM 1262 O O . LYS A 1 165 ? -23.676 14.614 1.820 1.00 51.59 165 LYS A O 1
ATOM 1267 N N . LYS A 1 166 ? -21.731 14.414 0.694 1.00 46.03 166 LYS A N 1
ATOM 1268 C CA . LYS A 1 166 ? -20.870 14.950 1.763 1.00 46.03 166 LYS A CA 1
ATOM 1269 C C . LYS A 1 166 ? -21.164 16.434 2.036 1.00 46.03 166 LYS A C 1
ATOM 1271 O O . LYS A 1 166 ? -21.215 16.838 3.193 1.00 46.03 166 LYS A O 1
ATOM 1276 N N . LEU A 1 167 ? -21.463 17.210 0.989 1.00 44.16 167 LEU A N 1
ATOM 1277 C CA . LEU A 1 167 ? -21.854 18.621 1.100 1.00 44.16 167 LEU A CA 1
ATOM 1278 C C . LEU A 1 167 ? -23.240 18.802 1.749 1.00 44.16 167 LEU A C 1
ATOM 1280 O O . LEU A 1 167 ? -23.399 19.638 2.634 1.00 44.16 167 LEU A O 1
ATOM 1284 N N . LYS A 1 168 ? -24.233 17.978 1.377 1.00 50.16 168 LYS A N 1
ATOM 1285 C CA . LYS A 1 168 ? -25.570 17.985 2.009 1.00 50.16 168 LYS A CA 1
ATOM 1286 C C . LYS A 1 168 ? -25.538 17.588 3.487 1.00 50.16 168 LYS A C 1
ATOM 1288 O O . LYS A 1 168 ? -26.359 18.080 4.254 1.00 50.16 168 LYS A O 1
ATOM 1293 N N . PHE A 1 169 ? -24.616 16.711 3.885 1.00 54.75 169 PHE A N 1
ATOM 1294 C CA . PHE A 1 169 ? -24.420 16.346 5.290 1.00 54.75 169 PHE A CA 1
ATOM 1295 C C . PHE A 1 169 ? -23.862 17.523 6.105 1.00 54.75 169 PHE A C 1
ATOM 1297 O O . PHE A 1 169 ? -24.370 17.808 7.183 1.00 54.75 169 PHE A O 1
ATOM 1304 N N . TRP A 1 170 ? -22.900 18.266 5.549 1.00 52.97 170 TRP A N 1
ATOM 1305 C CA . TRP A 1 170 ? -22.334 19.467 6.178 1.00 52.97 170 TRP A CA 1
ATOM 1306 C C . TRP A 1 170 ? -23.347 20.616 6.303 1.00 52.97 170 TRP A C 1
ATOM 1308 O O . TRP A 1 170 ? -23.476 21.219 7.364 1.00 52.97 170 TRP A O 1
ATOM 1318 N N . LEU A 1 171 ? -24.139 20.867 5.257 1.00 54.28 171 LEU A N 1
ATOM 1319 C CA . LEU A 1 171 ? -25.183 21.903 5.271 1.00 54.28 171 LEU A CA 1
ATOM 1320 C C . LEU A 1 171 ? -26.311 21.614 6.277 1.00 54.28 171 LEU A C 1
ATOM 1322 O O . LEU A 1 171 ? -26.956 22.541 6.751 1.00 54.28 171 LEU A O 1
ATOM 1326 N N . ARG A 1 172 ? -26.531 20.347 6.650 1.00 54.66 172 ARG A N 1
ATOM 1327 C CA . ARG A 1 172 ? -27.497 19.959 7.692 1.00 54.66 172 ARG A CA 1
ATOM 1328 C C . ARG A 1 172 ? -26.999 20.171 9.125 1.00 54.66 172 ARG A C 1
ATOM 1330 O O . ARG A 1 172 ? -27.799 20.035 10.039 1.00 54.66 172 ARG A O 1
ATOM 1337 N N . HIS A 1 173 ? -25.714 20.447 9.338 1.00 57.72 173 HIS A N 1
ATOM 1338 C CA . HIS A 1 173 ? -25.144 20.719 10.669 1.00 57.72 173 HIS A CA 1
ATOM 1339 C C . HIS A 1 173 ? -24.774 22.194 10.878 1.00 57.72 173 HIS A C 1
ATOM 1341 O O . HIS A 1 173 ? -24.413 22.573 11.982 1.00 57.72 173 HIS A O 1
ATOM 1347 N N . LEU A 1 174 ? -24.897 23.024 9.839 1.00 50.50 174 LEU A N 1
ATOM 1348 C CA . LEU A 1 174 ? -24.713 24.480 9.898 1.00 50.50 174 LEU A CA 1
ATOM 1349 C C . LEU A 1 174 ? -26.036 25.252 10.041 1.00 50.50 174 LEU A C 1
ATOM 1351 O O . LEU A 1 174 ? -26.033 26.477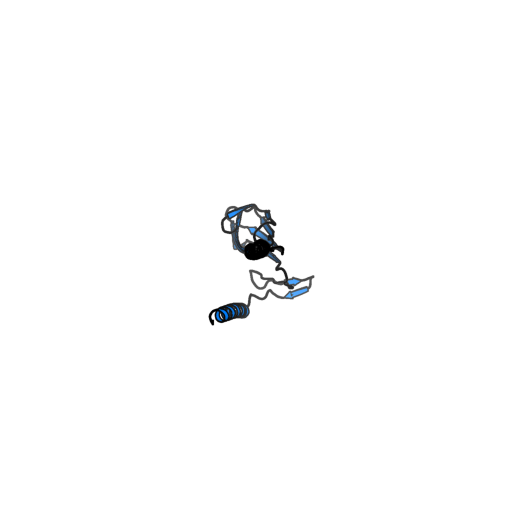 10.035 1.00 50.50 174 LEU A O 1
ATOM 1355 N N . ALA A 1 175 ? -27.161 24.544 10.144 1.00 47.84 175 ALA A N 1
ATOM 1356 C CA . ALA A 1 175 ? -28.481 25.116 10.369 1.00 47.84 175 ALA A CA 1
ATOM 1357 C C . ALA A 1 175 ? -28.996 24.702 11.756 1.00 47.84 175 ALA A C 1
ATOM 1359 O O . ALA A 1 175 ? -29.908 23.885 11.845 1.00 47.84 175 ALA A O 1
ATOM 1360 N N . PHE A 1 176 ? -28.354 25.214 12.807 1.00 43.97 176 PHE A N 1
ATOM 1361 C CA . PHE A 1 176 ? -28.899 25.413 14.154 1.00 43.97 176 PHE A CA 1
ATOM 1362 C C . PHE A 1 176 ? -28.107 26.523 14.843 1.00 43.97 176 PHE A C 1
ATOM 1364 O O . PHE A 1 176 ? -26.866 26.535 14.672 1.00 43.97 176 PHE A O 1
#

Foldseek 3Di:
DDDDDPVVVVVVVVVVVVVVVVVVVVVVVVVVVVVPCPPPPPQAFFKEAEAEPPKWFKDKQNHTDGIPRDIDRRHGFAWTWIWTGDDQWIDTDIDGTHHPKYWYWYWYTDNDPVPIDTDIDIDDPPDDDDADDDVVFFDFDDDPNHTPGTHDPDDVVVVVVVVVVVVVVVVVVVPD

Sequence (176 aa):
MPHRTTNDKRLTTKAKFLKYLLLVTCHLSIVFLLSGCSAVGSNKPAALQVTSVPEASIFLDGKHIGKTPFFSDQIKSGEYLLKITASEASYVDKIVLTGGTLTVVNRELSNNFLAQSGETLWLDSGKRGLFVSSLPGEANMTINGRLIGKPKPPSLHRFLCLRLKKLKFWLRHLAF

Radius of gyration: 31.68 Å; chains: 1; bounding box: 60×44×109 Å

pLDDT: mean 80.92, std 17.2, range [36.44, 97.69]